Protein AF-A0A6I4HY50-F1 (afdb_monomer_lite)

Organism: Acinetobacter baumannii (NCBI:txid470)

Radius of gyration: 16.48 Å; chains: 1; bounding box: 41×20×42 Å

Structure (mmCIF, N/CA/C/O backbone):
data_AF-A0A6I4HY50-F1
#
_entry.id   AF-A0A6I4HY50-F1
#
loop_
_atom_site.group_PDB
_atom_site.id
_atom_site.type_symbol
_atom_site.label_atom_id
_atom_site.label_alt_id
_atom_site.label_comp_id
_atom_site.label_asym_id
_atom_site.label_entity_id
_atom_site.label_seq_id
_atom_site.pdbx_PDB_ins_code
_atom_site.Cartn_x
_atom_site.Cartn_y
_atom_site.Cartn_z
_atom_site.occupancy
_atom_site.B_iso_or_equiv
_atom_site.auth_seq_id
_atom_site.auth_comp_id
_atom_site.auth_asym_id
_atom_site.auth_atom_id
_atom_site.pdbx_PDB_model_num
ATOM 1 N N . ASN A 1 1 ? 12.390 10.319 3.153 1.00 53.19 1 ASN A N 1
ATOM 2 C CA . ASN A 1 1 ? 12.567 9.180 4.080 1.00 53.19 1 ASN A CA 1
ATOM 3 C C . ASN A 1 1 ? 11.435 9.162 5.087 1.00 53.19 1 ASN A C 1
ATOM 5 O O . ASN A 1 1 ? 11.578 9.648 6.204 1.00 53.19 1 ASN A O 1
ATOM 9 N N . LEU A 1 2 ? 10.275 8.675 4.652 1.00 72.69 2 LEU A N 1
ATOM 10 C CA . LEU A 1 2 ? 9.139 8.441 5.533 1.00 72.69 2 LEU A CA 1
ATOM 11 C C . LEU A 1 2 ? 9.407 7.148 6.318 1.00 72.69 2 LEU A C 1
ATOM 13 O O . LEU A 1 2 ? 9.275 6.057 5.775 1.00 72.69 2 LEU A O 1
ATOM 17 N N . THR A 1 3 ? 9.798 7.251 7.585 1.00 85.25 3 THR A N 1
ATOM 18 C CA . THR A 1 3 ? 9.994 6.062 8.428 1.00 85.25 3 THR A CA 1
ATOM 19 C C . THR A 1 3 ? 8.666 5.669 9.067 1.00 85.25 3 THR A C 1
ATOM 21 O O . THR A 1 3 ? 8.171 6.360 9.956 1.00 85.25 3 THR A O 1
ATOM 24 N N . LEU A 1 4 ? 8.078 4.560 8.613 1.00 88.81 4 LEU A N 1
ATOM 25 C CA . LEU A 1 4 ? 6.824 4.027 9.148 1.00 88.81 4 LEU A CA 1
ATOM 26 C C . LEU A 1 4 ? 7.080 2.845 10.094 1.00 88.81 4 LEU A C 1
ATOM 28 O O . LEU A 1 4 ? 7.887 1.971 9.772 1.00 88.81 4 LEU A O 1
ATOM 32 N N . PRO A 1 5 ? 6.345 2.737 11.216 1.00 93.75 5 PRO A N 1
ATOM 33 C CA . PRO A 1 5 ? 6.306 1.505 11.997 1.00 93.75 5 PRO A CA 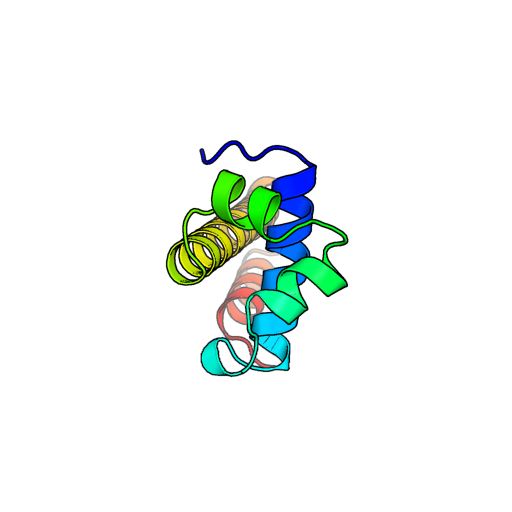1
ATOM 34 C C . PRO A 1 5 ? 5.849 0.320 11.137 1.00 93.75 5 PRO A C 1
ATOM 36 O O . PRO A 1 5 ? 4.971 0.475 10.287 1.00 93.75 5 PRO A O 1
ATOM 39 N N . THR A 1 6 ? 6.338 -0.891 11.415 1.00 94.06 6 THR A N 1
ATOM 40 C CA . THR A 1 6 ? 5.993 -2.112 10.654 1.00 94.06 6 THR A CA 1
ATOM 41 C C . THR A 1 6 ? 4.483 -2.319 10.500 1.00 94.06 6 THR A C 1
ATOM 43 O O . THR A 1 6 ? 4.004 -2.687 9.429 1.00 94.06 6 THR A O 1
ATOM 46 N N . ARG A 1 7 ? 3.701 -2.027 11.551 1.00 95.00 7 ARG A N 1
ATOM 47 C CA . ARG A 1 7 ? 2.231 -2.102 11.494 1.00 95.00 7 ARG A CA 1
ATOM 48 C C . ARG A 1 7 ? 1.620 -1.071 10.545 1.00 95.00 7 ARG A C 1
ATOM 50 O O . ARG A 1 7 ? 0.696 -1.413 9.817 1.00 95.00 7 ARG A O 1
ATOM 57 N N . ALA A 1 8 ? 2.137 0.155 10.519 1.00 96.81 8 ALA A N 1
ATOM 58 C CA . ALA A 1 8 ? 1.682 1.177 9.581 1.00 96.81 8 ALA A CA 1
ATOM 59 C C . ALA A 1 8 ? 2.060 0.798 8.139 1.00 96.81 8 ALA A C 1
ATOM 61 O O . ALA A 1 8 ? 1.236 0.923 7.238 1.00 96.81 8 ALA A O 1
ATOM 62 N N . LEU A 1 9 ? 3.253 0.232 7.926 1.00 96.69 9 LEU A N 1
ATOM 63 C CA . LEU A 1 9 ? 3.665 -0.275 6.616 1.00 96.69 9 LEU A CA 1
ATOM 64 C C . LEU A 1 9 ? 2.758 -1.416 6.114 1.00 96.69 9 LEU A C 1
ATOM 66 O O . LEU A 1 9 ? 2.420 -1.438 4.931 1.00 96.69 9 LEU A O 1
ATOM 70 N N . LYS A 1 10 ? 2.306 -2.323 6.998 1.00 96.75 10 LYS A N 1
ATOM 71 C CA . LYS A 1 10 ? 1.301 -3.351 6.651 1.00 96.75 10 LYS A CA 1
ATOM 72 C C . LYS A 1 10 ? 0.023 -2.700 6.117 1.00 96.75 10 LYS A C 1
ATOM 74 O O . LYS A 1 10 ? -0.431 -3.075 5.043 1.00 96.75 10 LYS A O 1
ATOM 79 N N . VAL A 1 11 ? -0.499 -1.684 6.812 1.00 98.19 11 VAL A N 1
ATOM 80 C CA . VAL A 1 11 ? -1.701 -0.953 6.370 1.00 98.19 11 VAL A CA 1
ATOM 81 C C . VAL A 1 11 ? -1.477 -0.293 5.011 1.00 98.19 11 VAL A C 1
ATOM 83 O O . VAL A 1 11 ? -2.347 -0.386 4.151 1.00 98.19 11 VAL A O 1
ATOM 86 N N . VAL A 1 12 ? -0.319 0.334 4.782 1.00 98.31 12 VAL A N 1
ATOM 87 C CA . VAL A 1 12 ? 0.016 0.947 3.484 1.00 98.31 12 VAL A CA 1
ATOM 88 C C . VAL A 1 12 ? 0.004 -0.093 2.362 1.00 98.31 12 VAL A C 1
ATOM 90 O O . VAL A 1 12 ? -0.637 0.131 1.340 1.00 98.31 12 VAL A O 1
ATOM 93 N N . ASN A 1 13 ? 0.631 -1.254 2.561 1.00 97.62 13 ASN A N 1
ATOM 94 C CA . ASN A 1 13 ? 0.644 -2.329 1.564 1.00 97.62 13 ASN A CA 1
ATOM 95 C C . ASN A 1 13 ? -0.760 -2.851 1.246 1.00 97.62 13 ASN A C 1
ATOM 97 O O . ASN A 1 13 ? -1.133 -2.928 0.077 1.00 97.62 13 ASN A O 1
ATOM 101 N N . THR A 1 14 ? -1.556 -3.143 2.277 1.00 98.06 14 THR A N 1
ATOM 102 C CA . THR A 1 14 ? -2.953 -3.567 2.113 1.00 98.06 14 THR A CA 1
ATOM 103 C C . THR A 1 14 ? -3.778 -2.496 1.394 1.00 98.06 14 THR A C 1
ATOM 105 O O . THR A 1 14 ? -4.612 -2.805 0.545 1.00 98.06 14 THR A O 1
ATOM 108 N N . SER A 1 15 ? -3.532 -1.220 1.695 1.00 98.38 15 SER A N 1
ATOM 109 C CA . SER A 1 15 ? -4.254 -0.098 1.089 1.00 98.38 15 SER A CA 1
ATOM 110 C C . SER A 1 15 ? -3.912 0.083 -0.387 1.00 98.38 15 SER A C 1
ATOM 112 O O . SER A 1 15 ? -4.827 0.288 -1.179 1.00 98.38 15 SER A O 1
ATOM 114 N N . ILE A 1 16 ? -2.638 -0.059 -0.776 1.00 98.06 16 ILE A N 1
ATOM 115 C CA . ILE A 1 16 ? -2.210 -0.046 -2.186 1.00 98.06 16 ILE A CA 1
ATOM 116 C C . ILE A 1 16 ? -2.992 -1.098 -2.984 1.00 98.06 16 ILE A C 1
ATOM 118 O O . ILE A 1 16 ? -3.601 -0.768 -4.001 1.00 98.06 16 ILE A O 1
ATOM 122 N N . GLU A 1 17 ? -3.053 -2.341 -2.496 1.00 97.31 17 GLU A N 1
ATOM 123 C CA . GLU A 1 17 ? -3.763 -3.429 -3.183 1.00 97.31 17 GLU A CA 1
ATOM 124 C C . GLU A 1 17 ? -5.276 -3.170 -3.274 1.00 97.31 17 GLU A C 1
ATOM 126 O O . GLU A 1 17 ? -5.892 -3.370 -4.326 1.00 97.31 17 GLU A O 1
ATOM 131 N N . LEU A 1 18 ? -5.891 -2.690 -2.189 1.00 97.94 18 LEU A N 1
ATOM 132 C CA . LEU A 1 18 ? -7.323 -2.390 -2.156 1.00 97.94 18 LEU A CA 1
ATOM 133 C C . LEU A 1 18 ? -7.696 -1.227 -3.077 1.00 97.94 18 LEU A C 1
ATOM 135 O O . LEU A 1 18 ? -8.693 -1.325 -3.796 1.00 97.94 18 LEU A O 1
ATOM 139 N N . PHE A 1 19 ? -6.921 -0.141 -3.065 1.00 97.69 19 PHE A N 1
ATOM 140 C CA . PHE A 1 19 ? -7.162 1.013 -3.928 1.00 97.69 19 PHE A CA 1
ATOM 141 C C . PHE A 1 19 ? -6.963 0.660 -5.399 1.00 97.69 19 PHE A C 1
ATOM 143 O O . PHE A 1 19 ? -7.807 1.042 -6.206 1.00 97.69 19 PHE A O 1
ATOM 150 N N . HIS A 1 20 ? -5.933 -0.123 -5.728 1.00 93.75 20 HIS A N 1
ATOM 151 C CA . HIS A 1 20 ? -5.702 -0.611 -7.087 1.00 93.75 20 HIS A CA 1
ATOM 152 C C . HIS A 1 20 ? -6.880 -1.453 -7.599 1.00 93.75 20 HIS A C 1
ATOM 154 O O . HIS A 1 20 ? -7.410 -1.201 -8.675 1.00 93.75 20 HIS A O 1
ATOM 160 N N . ARG A 1 21 ? -7.360 -2.418 -6.804 1.00 95.38 21 ARG A N 1
ATOM 161 C CA . ARG A 1 21 ? -8.412 -3.349 -7.253 1.00 95.38 21 ARG A CA 1
ATOM 162 C C . ARG A 1 21 ? -9.827 -2.783 -7.234 1.00 95.38 21 ARG A C 1
ATOM 164 O O . ARG A 1 21 ? -10.699 -3.323 -7.907 1.00 95.38 21 ARG A O 1
ATOM 171 N N . ARG A 1 22 ? -10.108 -1.802 -6.374 1.00 95.88 22 ARG A N 1
ATOM 172 C CA . ARG A 1 22 ? -11.492 -1.374 -6.087 1.00 95.88 22 ARG A CA 1
ATOM 173 C C . ARG A 1 22 ? -11.722 0.126 -6.218 1.00 95.88 22 ARG A C 1
ATOM 175 O O . ARG A 1 22 ? -12.870 0.553 -6.160 1.00 95.88 22 ARG A O 1
ATOM 182 N N . GLY A 1 23 ? -10.667 0.915 -6.391 1.00 95.12 23 GLY A N 1
ATOM 183 C CA . GLY A 1 23 ? -10.731 2.368 -6.467 1.00 95.12 23 GLY A CA 1
ATOM 184 C C . GLY A 1 23 ? -10.739 3.048 -5.096 1.00 95.12 23 GLY A C 1
ATOM 185 O O . GLY A 1 23 ? -11.336 2.577 -4.123 1.00 95.12 23 GLY A O 1
ATOM 186 N N . PHE A 1 24 ? -10.093 4.213 -5.027 1.00 97.12 24 PHE A N 1
ATOM 187 C CA . PHE A 1 24 ? -9.935 4.992 -3.797 1.00 97.12 24 PHE A CA 1
ATOM 188 C C . PHE A 1 24 ? -11.273 5.367 -3.151 1.00 97.12 24 PHE A C 1
ATOM 190 O O . PHE A 1 24 ? -11.453 5.166 -1.952 1.00 97.12 24 PHE A O 1
ATOM 197 N N . HIS A 1 25 ? -12.240 5.880 -3.916 1.00 96.88 25 HIS A N 1
ATOM 198 C CA . HIS A 1 25 ? -13.510 6.355 -3.353 1.00 96.88 25 HIS A CA 1
ATOM 199 C C . HIS A 1 25 ? -14.384 5.225 -2.789 1.00 96.88 25 HIS A C 1
ATOM 201 O O . HIS A 1 25 ? -15.058 5.435 -1.784 1.00 96.88 25 HIS A O 1
ATOM 207 N N . ILE A 1 26 ? -14.306 4.020 -3.363 1.00 97.75 26 ILE A N 1
ATOM 208 C CA . ILE A 1 26 ? -15.088 2.849 -2.935 1.00 97.75 26 ILE A CA 1
ATOM 209 C C . ILE A 1 26 ? -14.546 2.247 -1.632 1.00 97.75 26 ILE A C 1
ATOM 211 O O . ILE A 1 26 ? -15.300 1.738 -0.802 1.00 97.75 26 ILE A O 1
ATOM 215 N N . VAL A 1 27 ? -13.230 2.292 -1.423 1.00 98.12 27 VAL A N 1
ATOM 216 C CA . VAL A 1 27 ? -12.599 1.711 -0.233 1.00 98.12 27 VAL A CA 1
ATOM 217 C C . VAL A 1 27 ? -12.706 2.681 0.948 1.00 98.12 27 VAL A C 1
ATOM 219 O O . VAL A 1 27 ? -11.985 3.673 1.035 1.00 98.12 27 VAL A O 1
ATOM 222 N N . GLY A 1 28 ? -13.622 2.407 1.878 1.00 97.94 28 GLY A N 1
ATOM 223 C CA . GLY A 1 28 ? -13.770 3.159 3.131 1.00 97.94 28 GLY A CA 1
ATOM 224 C C . GLY A 1 28 ? -12.775 2.744 4.224 1.00 97.94 28 GLY A C 1
ATOM 225 O O . GLY A 1 28 ? -12.224 1.643 4.191 1.00 97.94 28 GLY A O 1
ATOM 226 N N . VAL A 1 29 ? -12.594 3.601 5.239 1.00 98.31 29 VAL A N 1
ATOM 227 C CA . VAL A 1 29 ? -11.696 3.339 6.386 1.00 98.31 29 VAL A CA 1
ATOM 228 C C . VAL A 1 29 ? -12.079 2.054 7.122 1.00 98.31 29 VAL A C 1
ATOM 230 O O . VAL A 1 29 ? -11.197 1.280 7.468 1.00 98.31 29 VAL A O 1
ATOM 233 N N . ASP A 1 30 ? -13.375 1.769 7.285 1.00 98.38 30 ASP A N 1
ATOM 234 C CA . ASP A 1 30 ? -13.874 0.519 7.884 1.00 98.38 30 ASP A CA 1
ATOM 235 C C . ASP A 1 30 ? -13.290 -0.738 7.240 1.00 98.38 30 ASP A C 1
ATOM 237 O O . ASP A 1 30 ? -12.915 -1.695 7.918 1.00 98.38 30 ASP A O 1
ATOM 241 N N . ARG A 1 31 ? -13.171 -0.723 5.915 1.00 98.12 31 ARG A N 1
ATOM 242 C CA . ARG A 1 31 ? -12.579 -1.834 5.190 1.00 98.12 31 ARG A CA 1
ATOM 243 C C . ARG A 1 31 ? -11.073 -1.893 5.398 1.00 98.12 31 ARG A C 1
ATOM 245 O O . ARG A 1 31 ? -10.553 -2.971 5.652 1.00 98.12 31 ARG A O 1
ATOM 252 N N . LEU A 1 32 ? -10.389 -0.755 5.303 1.00 98.12 32 LEU A N 1
ATOM 253 C CA . LEU A 1 32 ? -8.939 -0.688 5.492 1.00 98.12 32 LEU A CA 1
ATOM 254 C C . LEU A 1 32 ? -8.535 -1.262 6.850 1.00 98.12 32 LEU A C 1
ATOM 256 O O . LEU A 1 32 ? -7.618 -2.077 6.923 1.00 98.12 32 LEU A O 1
ATOM 260 N N . VAL A 1 33 ? -9.247 -0.884 7.913 1.00 97.94 33 VAL A N 1
ATOM 261 C CA . VAL A 1 33 ? -8.940 -1.348 9.271 1.00 97.94 33 VAL A CA 1
ATOM 262 C C . VAL A 1 33 ? -9.272 -2.823 9.467 1.00 97.94 33 VAL A C 1
ATOM 264 O O . VAL A 1 33 ? -8.500 -3.525 10.115 1.00 97.94 33 VAL A O 1
ATOM 267 N N . LYS A 1 34 ? -10.352 -3.317 8.843 1.00 98.25 34 LYS A N 1
ATOM 268 C CA . LYS A 1 34 ? -10.708 -4.741 8.847 1.00 98.25 34 LYS A CA 1
ATOM 269 C C . LYS A 1 34 ? -9.641 -5.592 8.157 1.00 98.25 34 LYS A C 1
ATOM 271 O O . LYS A 1 34 ? -9.165 -6.554 8.742 1.00 98.25 34 LYS A O 1
ATOM 276 N N . GLU A 1 35 ? -9.258 -5.226 6.937 1.00 97.75 35 GLU A N 1
ATOM 277 C CA . GLU A 1 35 ? -8.315 -5.995 6.106 1.00 97.75 35 GLU A CA 1
ATOM 278 C C . GLU A 1 35 ? -6.869 -5.878 6.626 1.00 97.75 35 GLU A C 1
ATOM 280 O O . GLU A 1 35 ? -6.044 -6.756 6.395 1.00 97.75 35 GLU A O 1
ATOM 285 N N . SER A 1 36 ? -6.553 -4.799 7.351 1.00 97.06 36 SER A N 1
ATOM 286 C CA . SER A 1 36 ? -5.229 -4.592 7.959 1.00 97.06 36 SER A CA 1
ATOM 287 C C . SER A 1 36 ? -5.132 -5.090 9.406 1.00 97.06 36 SER A C 1
ATOM 289 O O . SER A 1 36 ? -4.051 -5.011 9.991 1.00 97.06 36 SER A O 1
ATOM 291 N N . GLU A 1 37 ? -6.233 -5.587 9.981 1.00 97.25 37 GLU A N 1
ATOM 292 C CA . GLU A 1 37 ? -6.331 -6.080 11.364 1.00 97.25 37 GLU A CA 1
ATOM 293 C C . GLU A 1 37 ? -5.914 -5.031 12.414 1.00 97.25 37 GLU A C 1
ATOM 295 O O . GLU A 1 37 ? -5.176 -5.313 13.361 1.00 97.25 37 GLU A O 1
ATOM 300 N N . ILE A 1 38 ? -6.380 -3.790 12.244 1.00 97.62 38 ILE A N 1
ATOM 301 C CA . ILE A 1 38 ? -6.160 -2.695 13.199 1.00 97.62 38 ILE A CA 1
ATOM 302 C C . ILE A 1 38 ? -7.481 -2.043 13.610 1.00 97.62 38 ILE A C 1
ATOM 304 O O . ILE A 1 38 ? -8.528 -2.277 13.017 1.00 97.62 38 ILE A O 1
ATOM 308 N N . THR A 1 39 ? -7.444 -1.185 14.628 1.00 98.25 39 THR A N 1
ATOM 309 C CA . THR A 1 39 ? -8.613 -0.380 15.013 1.00 98.25 39 THR A CA 1
ATOM 310 C C . THR A 1 39 ? -8.674 0.930 14.218 1.00 98.25 39 THR A C 1
ATOM 312 O O . THR A 1 39 ? -7.648 1.423 13.741 1.00 98.25 39 THR A O 1
ATOM 315 N N . LYS A 1 40 ? -9.858 1.560 14.141 1.00 98.12 40 LYS A N 1
ATOM 316 C CA . LYS A 1 40 ? -10.002 2.934 13.614 1.00 98.12 40 LYS A CA 1
ATOM 317 C C . LYS A 1 40 ? -9.136 3.941 14.366 1.00 98.12 40 LYS A C 1
ATOM 319 O O . LYS A 1 40 ? -8.500 4.774 13.734 1.00 98.12 40 LYS A O 1
ATOM 324 N N . ALA A 1 41 ? -9.066 3.844 15.694 1.00 98.19 41 ALA A N 1
ATOM 325 C CA . ALA A 1 41 ? -8.219 4.727 16.493 1.00 98.19 41 ALA A CA 1
ATOM 326 C C . ALA A 1 41 ? -6.741 4.589 16.088 1.00 98.19 41 ALA A C 1
ATOM 328 O O . ALA A 1 41 ? -6.074 5.583 15.823 1.00 98.19 41 ALA A O 1
ATOM 329 N N . THR A 1 42 ? -6.250 3.356 15.935 1.00 97.81 42 THR A N 1
ATOM 330 C CA . THR A 1 42 ? -4.889 3.088 15.446 1.00 97.81 42 THR A CA 1
ATOM 331 C C . THR A 1 42 ? -4.664 3.644 14.038 1.00 97.81 42 THR A C 1
ATOM 333 O O . THR A 1 42 ? -3.618 4.230 13.781 1.00 97.81 42 THR A O 1
ATOM 336 N N . PHE A 1 43 ? -5.643 3.505 13.140 1.00 98.50 43 PHE A N 1
ATOM 337 C CA . PHE A 1 43 ? -5.570 4.061 11.788 1.00 98.50 43 PHE A CA 1
ATOM 338 C C . PHE A 1 43 ? -5.389 5.579 11.809 1.00 98.50 43 PHE A C 1
ATOM 340 O O . PHE A 1 43 ? -4.455 6.097 11.201 1.00 98.50 43 PHE A O 1
ATOM 347 N N . TYR A 1 44 ? -6.252 6.290 12.535 1.00 98.25 44 TYR A N 1
ATOM 348 C CA . TYR A 1 44 ? -6.190 7.749 12.605 1.00 98.25 44 TYR A CA 1
ATOM 349 C C . TYR A 1 44 ? -4.947 8.241 13.356 1.00 98.25 44 TYR A C 1
ATOM 351 O O . TYR A 1 44 ? -4.416 9.290 13.002 1.00 98.25 44 TYR A O 1
ATOM 359 N N . ASN A 1 45 ? -4.416 7.458 14.299 1.00 97.19 45 ASN A N 1
ATOM 360 C CA . ASN A 1 45 ? -3.128 7.745 14.932 1.00 97.19 45 ASN A CA 1
ATOM 361 C C . ASN A 1 45 ? -1.949 7.631 13.954 1.00 97.19 45 ASN A C 1
ATOM 363 O O . ASN A 1 45 ? -0.997 8.395 14.070 1.00 97.19 45 ASN A O 1
ATOM 367 N N . TYR A 1 46 ? -1.984 6.683 13.011 1.00 96.75 46 TYR A N 1
ATOM 368 C CA . TYR A 1 46 ? -0.915 6.516 12.021 1.00 96.75 46 TYR A CA 1
ATOM 369 C C . TYR A 1 46 ? -1.011 7.494 10.854 1.00 96.75 46 TYR A C 1
ATOM 371 O O . TYR A 1 46 ? 0.018 7.967 10.377 1.00 96.75 46 TYR A O 1
ATOM 379 N N . PHE A 1 47 ? -2.222 7.757 10.365 1.00 97.75 47 PHE A N 1
ATOM 380 C CA . PHE A 1 47 ? -2.403 8.402 9.064 1.00 97.75 47 PHE A CA 1
ATOM 381 C C . PHE A 1 47 ? -3.167 9.717 9.120 1.00 97.75 47 PHE A C 1
ATOM 383 O O . PHE A 1 47 ? -3.119 10.449 8.143 1.00 97.75 47 PHE A O 1
ATOM 390 N N . HIS A 1 48 ? -3.849 10.043 10.219 1.00 97.88 48 HIS A N 1
ATOM 391 C CA . HIS A 1 48 ? -4.721 11.219 10.385 1.00 97.88 48 HIS A CA 1
ATOM 392 C C . HIS A 1 48 ? -5.956 11.273 9.469 1.00 97.88 48 HIS A C 1
ATOM 394 O O . HIS A 1 48 ? -7.031 11.650 9.927 1.00 97.88 48 HIS A O 1
ATOM 400 N N . SER A 1 49 ? -5.851 10.871 8.203 1.00 98.44 49 SER A N 1
ATOM 401 C CA . SER A 1 49 ? -6.959 10.807 7.250 1.00 98.44 49 SER A CA 1
ATOM 402 C C . SER A 1 49 ? -6.730 9.732 6.184 1.00 98.44 49 SER A C 1
ATOM 404 O O . SER A 1 49 ? -5.638 9.175 6.041 1.00 98.44 49 SER A O 1
ATOM 406 N N . LYS A 1 50 ? -7.781 9.422 5.419 1.00 98.19 50 LYS A N 1
ATOM 407 C CA . LYS A 1 50 ? -7.695 8.495 4.281 1.00 98.19 50 LYS A CA 1
ATOM 408 C C . LYS A 1 50 ? -6.927 9.130 3.117 1.00 98.19 50 LYS A C 1
ATOM 410 O O . LYS A 1 50 ? -6.192 8.442 2.413 1.00 98.19 50 LYS A O 1
ATOM 415 N N . GLU A 1 51 ? -7.067 10.437 2.953 1.00 98.50 51 GLU A N 1
ATOM 416 C CA . GLU A 1 51 ? -6.373 11.266 1.970 1.00 98.50 51 GLU A CA 1
ATOM 417 C C . GLU A 1 51 ? -4.864 11.245 2.236 1.00 98.50 51 GLU A C 1
ATOM 419 O O . GLU A 1 51 ? -4.064 10.962 1.347 1.00 98.50 51 GLU A O 1
ATOM 424 N N . ARG A 1 52 ? -4.459 11.406 3.498 1.00 98.19 52 ARG A N 1
ATOM 425 C CA . ARG A 1 52 ? -3.049 11.312 3.875 1.00 98.19 52 ARG A CA 1
ATOM 426 C C . ARG A 1 52 ? -2.490 9.901 3.686 1.00 98.19 52 ARG A C 1
ATOM 428 O O . ARG A 1 52 ? -1.334 9.739 3.304 1.00 98.19 52 ARG A O 1
ATOM 435 N N . LEU A 1 53 ? -3.302 8.867 3.907 1.00 98.44 53 LEU A N 1
ATOM 436 C CA . LEU A 1 53 ? -2.899 7.495 3.610 1.00 98.44 53 LEU A CA 1
ATOM 437 C C . LEU A 1 53 ? -2.661 7.269 2.110 1.00 98.44 53 LEU A C 1
ATOM 439 O O . LEU A 1 53 ? -1.663 6.636 1.769 1.00 98.44 53 LEU A O 1
ATOM 443 N N . ILE A 1 54 ? -3.522 7.761 1.209 1.00 98.00 54 ILE A N 1
ATOM 444 C CA . ILE A 1 54 ? -3.282 7.594 -0.236 1.00 98.00 54 ILE A CA 1
ATOM 445 C C . ILE A 1 54 ? -2.039 8.368 -0.686 1.00 98.00 54 ILE A C 1
ATOM 447 O O . ILE A 1 54 ? -1.259 7.827 -1.465 1.00 98.00 54 ILE A O 1
ATOM 451 N N . GLU A 1 55 ? -1.771 9.557 -0.138 1.00 97.94 55 GLU A N 1
ATOM 452 C CA . GLU A 1 55 ? -0.506 10.270 -0.379 1.00 97.94 55 GLU A CA 1
ATOM 453 C C . GLU A 1 55 ? 0.707 9.409 -0.003 1.00 97.94 55 GLU A C 1
ATOM 455 O O . GLU A 1 55 ? 1.639 9.263 -0.793 1.00 97.94 55 GLU A O 1
ATOM 460 N N . ILE A 1 56 ? 0.675 8.783 1.177 1.00 97.69 56 ILE A N 1
ATOM 461 C CA . ILE A 1 56 ? 1.731 7.871 1.637 1.00 97.69 56 ILE A CA 1
ATOM 462 C C . ILE A 1 56 ? 1.847 6.651 0.712 1.00 97.69 56 ILE A C 1
ATOM 464 O O . ILE A 1 56 ? 2.956 6.256 0.359 1.00 97.69 56 ILE A O 1
ATOM 468 N N . CYS A 1 57 ? 0.725 6.072 0.277 1.00 97.25 57 CYS A N 1
ATOM 469 C CA . CYS A 1 57 ? 0.720 4.956 -0.671 1.00 97.25 57 CYS A CA 1
ATOM 470 C C . CYS A 1 57 ? 1.404 5.337 -1.992 1.00 97.25 57 CYS A C 1
ATOM 472 O O . CYS A 1 57 ? 2.194 4.558 -2.521 1.00 97.25 57 CYS A O 1
ATOM 474 N N . LEU A 1 58 ? 1.131 6.535 -2.517 1.00 95.56 58 LEU A N 1
ATOM 475 C CA . LEU A 1 58 ? 1.753 7.044 -3.742 1.00 95.56 58 LEU A CA 1
ATOM 476 C C . LEU A 1 58 ? 3.256 7.291 -3.557 1.00 95.56 58 LEU A C 1
ATOM 478 O O . LEU A 1 58 ? 4.038 6.925 -4.433 1.00 95.56 58 LEU A O 1
ATOM 482 N N . MET A 1 59 ? 3.676 7.844 -2.414 1.00 95.62 59 MET A N 1
ATOM 483 C CA . MET A 1 59 ? 5.101 8.014 -2.093 1.00 95.62 59 MET A CA 1
ATOM 484 C C . MET A 1 59 ? 5.830 6.668 -2.041 1.00 95.62 59 MET A C 1
ATOM 486 O O . MET A 1 59 ? 6.855 6.517 -2.695 1.00 95.62 59 MET A O 1
ATOM 490 N N . VAL A 1 60 ? 5.273 5.673 -1.343 1.00 94.38 60 VAL A N 1
ATOM 491 C CA . VAL A 1 60 ? 5.875 4.333 -1.234 1.00 94.38 60 VAL A CA 1
ATOM 492 C C . VAL A 1 60 ? 5.957 3.638 -2.594 1.00 94.38 60 VAL A C 1
ATOM 494 O O . VAL A 1 60 ? 6.962 2.999 -2.898 1.00 94.38 60 VAL A O 1
ATOM 497 N N . GLN A 1 61 ? 4.929 3.755 -3.438 1.00 92.44 61 GLN A N 1
ATOM 498 C CA . GLN A 1 61 ? 4.979 3.202 -4.795 1.00 92.44 61 GLN A CA 1
ATOM 499 C C . GLN A 1 61 ? 6.045 3.886 -5.654 1.00 92.44 61 GLN A C 1
ATOM 501 O O . GLN A 1 61 ? 6.790 3.200 -6.354 1.00 92.44 61 GLN A O 1
ATOM 506 N N . LYS A 1 62 ? 6.165 5.214 -5.558 1.00 91.75 62 LYS A N 1
ATOM 507 C CA . LYS A 1 62 ? 7.211 5.976 -6.244 1.00 91.75 62 LYS A CA 1
ATOM 508 C C . LYS A 1 62 ? 8.610 5.560 -5.784 1.00 91.75 62 LYS A C 1
ATOM 510 O O . LYS A 1 62 ? 9.454 5.298 -6.634 1.00 91.75 62 LYS A O 1
ATOM 515 N N . GLU A 1 63 ? 8.849 5.471 -4.476 1.00 92.25 63 GLU A N 1
ATOM 516 C CA . GLU A 1 63 ? 10.142 5.048 -3.917 1.00 92.25 63 GLU A CA 1
ATOM 517 C C . GLU A 1 63 ? 10.504 3.629 -4.394 1.00 92.25 63 GLU A C 1
ATOM 519 O O . GLU A 1 63 ? 11.589 3.421 -4.931 1.00 92.25 63 GLU A O 1
ATOM 524 N N . ARG A 1 64 ? 9.560 2.678 -4.349 1.00 91.25 64 ARG A N 1
ATOM 525 C CA . ARG A 1 64 ? 9.763 1.312 -4.876 1.00 91.25 64 ARG A CA 1
ATOM 526 C C . ARG A 1 64 ? 10.077 1.279 -6.365 1.00 91.25 64 ARG A C 1
ATOM 528 O O . ARG A 1 64 ? 10.865 0.449 -6.813 1.00 91.25 64 ARG A O 1
ATOM 535 N N . LEU A 1 65 ? 9.426 2.133 -7.151 1.00 89.06 65 LEU A N 1
ATOM 536 C CA . LEU A 1 65 ? 9.699 2.241 -8.579 1.00 89.06 65 LEU A CA 1
ATOM 537 C C . LEU A 1 65 ? 11.127 2.752 -8.811 1.00 89.06 65 LEU A C 1
ATOM 539 O O . LEU A 1 65 ? 11.860 2.161 -9.599 1.00 89.06 65 LEU A O 1
ATOM 543 N N . GLN A 1 66 ? 11.547 3.787 -8.080 1.00 90.12 66 GLN A N 1
ATOM 544 C CA . GLN A 1 66 ? 12.912 4.317 -8.145 1.00 90.12 66 GLN A CA 1
ATOM 545 C C . GLN A 1 66 ? 13.953 3.262 -7.750 1.00 90.12 66 GLN A C 1
ATOM 547 O O . GLN A 1 66 ? 14.937 3.092 -8.465 1.00 90.12 66 GLN A O 1
ATOM 552 N N . GLU A 1 67 ? 13.715 2.505 -6.678 1.00 90.94 67 GLU A N 1
ATOM 553 C CA . GLU A 1 67 ? 14.592 1.406 -6.252 1.00 90.94 67 GLU A CA 1
ATOM 554 C C . GLU A 1 67 ? 14.726 0.324 -7.332 1.00 90.94 67 GLU A C 1
ATOM 556 O O . GLU A 1 67 ? 15.837 -0.113 -7.629 1.00 90.94 67 GLU A O 1
ATOM 561 N N . LYS A 1 68 ? 13.620 -0.076 -7.978 1.00 88.44 68 LYS A N 1
ATOM 562 C CA . LYS A 1 68 ? 13.648 -1.046 -9.089 1.00 88.44 68 LYS A CA 1
ATOM 563 C C . LYS A 1 68 ? 14.460 -0.539 -10.281 1.00 88.44 68 LYS A C 1
ATOM 565 O O . LYS A 1 68 ? 15.197 -1.314 -10.888 1.00 88.44 68 LYS A O 1
ATOM 570 N N . VAL A 1 69 ? 14.325 0.745 -10.617 1.00 88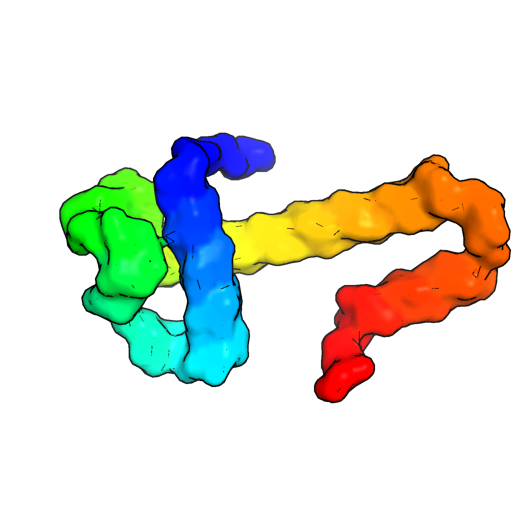.50 69 VAL A N 1
ATOM 571 C CA . VAL A 1 69 ? 15.097 1.386 -11.692 1.00 88.50 69 VAL A CA 1
ATOM 572 C C . VAL A 1 69 ? 16.587 1.375 -11.357 1.00 88.50 69 VAL A C 1
ATOM 574 O O . VAL A 1 69 ? 17.385 0.917 -12.172 1.00 88.50 69 VAL A O 1
ATOM 577 N N . ILE A 1 70 ? 16.958 1.823 -10.155 1.00 89.06 70 ILE A N 1
ATOM 578 C CA . ILE A 1 70 ? 18.355 1.858 -9.697 1.00 89.06 70 ILE A CA 1
ATOM 579 C C . ILE A 1 70 ? 18.948 0.449 -9.713 1.00 89.06 70 ILE A C 1
ATOM 581 O O . ILE A 1 70 ? 20.006 0.245 -10.300 1.00 89.06 70 ILE A O 1
ATOM 585 N N . ALA A 1 71 ? 18.236 -0.541 -9.170 1.00 88.25 71 ALA A N 1
ATOM 586 C CA . ALA A 1 71 ? 18.729 -1.911 -9.113 1.00 88.25 71 ALA A CA 1
ATOM 587 C C . ALA A 1 71 ? 19.018 -2.504 -10.503 1.00 88.25 71 ALA A C 1
ATOM 589 O O . ALA A 1 71 ? 20.019 -3.194 -10.696 1.00 88.25 71 ALA A O 1
ATOM 590 N N . MET A 1 72 ? 18.172 -2.199 -11.490 1.00 86.00 72 MET A N 1
AT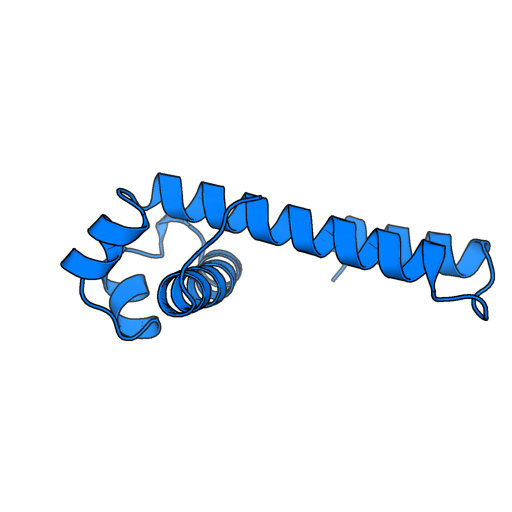OM 591 C CA . MET A 1 72 ? 18.357 -2.636 -12.877 1.00 86.00 72 MET A CA 1
ATOM 592 C C . MET A 1 72 ? 19.532 -1.936 -13.571 1.00 86.00 72 MET A C 1
ATOM 594 O O . MET A 1 72 ? 20.201 -2.519 -14.425 1.00 86.00 72 MET A O 1
ATOM 598 N N . VAL A 1 73 ? 19.790 -0.672 -13.245 1.00 85.00 73 VAL A N 1
ATOM 599 C CA . VAL A 1 73 ? 20.901 0.071 -13.846 1.00 85.00 73 VAL A CA 1
ATOM 600 C C . VAL A 1 73 ? 22.227 -0.350 -13.216 1.00 85.00 73 VAL A C 1
ATOM 602 O O . VAL A 1 73 ? 23.165 -0.654 -13.957 1.00 85.00 73 VAL A O 1
ATOM 605 N N . GLU A 1 74 ? 22.283 -0.409 -11.885 1.00 84.75 74 GLU A N 1
ATOM 606 C CA . GLU A 1 74 ? 23.523 -0.554 -11.118 1.00 84.75 74 GLU A CA 1
ATOM 607 C C . GLU A 1 74 ? 23.985 -1.998 -10.926 1.00 84.75 74 GLU A C 1
ATOM 609 O O . GLU A 1 74 ? 25.191 -2.217 -10.926 1.00 84.75 74 GLU A O 1
ATOM 614 N N . TYR A 1 75 ? 23.078 -2.973 -10.784 1.00 80.88 75 TYR A N 1
ATOM 615 C CA . TYR A 1 75 ? 23.455 -4.339 -10.376 1.00 80.88 75 TYR A CA 1
ATOM 616 C C . TYR A 1 75 ? 23.220 -5.414 -11.447 1.00 80.88 75 TYR A C 1
ATOM 618 O O . TYR A 1 75 ? 23.792 -6.499 -11.366 1.00 80.88 75 TYR A O 1
ATOM 626 N N . ASP A 1 76 ? 22.408 -5.140 -12.471 1.00 80.25 76 ASP A N 1
ATOM 627 C CA . ASP A 1 76 ? 22.158 -6.070 -13.584 1.00 80.25 76 ASP A CA 1
ATOM 628 C C . ASP A 1 76 ? 23.246 -5.906 -14.664 1.00 80.25 76 ASP A C 1
ATOM 630 O O . ASP A 1 76 ? 23.038 -5.241 -15.678 1.00 80.25 76 ASP A O 1
ATOM 634 N N . HIS A 1 77 ? 24.456 -6.420 -14.431 1.00 77.81 77 HIS A N 1
ATOM 635 C CA . HIS A 1 77 ? 25.586 -6.244 -15.362 1.00 77.81 77 HIS A CA 1
ATOM 636 C C . HIS A 1 77 ? 25.516 -7.135 -16.614 1.00 77.81 77 HIS A C 1
ATOM 638 O O . HIS A 1 77 ? 26.147 -6.808 -17.618 1.00 77.81 77 HIS A O 1
ATOM 644 N N . ASP A 1 78 ? 24.723 -8.206 -16.578 1.00 84.00 78 ASP A N 1
ATOM 645 C CA . ASP A 1 78 ? 24.640 -9.205 -17.652 1.00 84.00 78 ASP A CA 1
ATOM 646 C C . ASP A 1 78 ? 23.591 -8.856 -18.725 1.00 84.00 78 ASP A C 1
ATOM 648 O O . ASP A 1 78 ? 23.590 -9.424 -19.819 1.00 84.00 78 ASP A O 1
ATOM 652 N N . THR A 1 79 ? 22.695 -7.904 -18.445 1.00 84.12 79 THR A N 1
ATOM 653 C CA . THR A 1 79 ? 21.682 -7.447 -19.404 1.00 84.12 79 THR A CA 1
ATOM 654 C C . THR A 1 79 ? 22.234 -6.344 -20.310 1.00 84.12 79 THR A C 1
ATOM 656 O O . THR A 1 79 ? 22.771 -5.336 -19.843 1.00 84.12 79 THR A O 1
ATOM 659 N N . SER A 1 80 ? 22.027 -6.484 -21.623 1.00 88.69 80 SER A N 1
ATOM 660 C CA . SER A 1 80 ? 22.390 -5.451 -22.598 1.00 88.69 80 SER A CA 1
ATOM 661 C C . SER A 1 80 ? 21.676 -4.120 -22.312 1.00 88.69 80 SER A C 1
ATOM 663 O O . SER A 1 80 ? 20.544 -4.094 -21.825 1.00 88.69 80 SER A O 1
ATOM 665 N N . THR A 1 81 ? 22.287 -2.985 -22.667 1.00 87.56 81 THR A N 1
ATOM 666 C CA . THR A 1 81 ? 21.669 -1.656 -22.484 1.00 87.56 81 THR A CA 1
ATOM 667 C C . THR A 1 81 ? 20.285 -1.558 -23.134 1.00 87.56 81 THR A C 1
ATOM 669 O O . THR A 1 81 ? 19.370 -0.975 -22.557 1.00 87.56 81 THR A O 1
ATOM 672 N N . ILE A 1 82 ? 20.106 -2.162 -24.313 1.00 89.00 82 ILE A N 1
ATOM 673 C CA . ILE A 1 82 ? 18.821 -2.179 -25.025 1.00 89.00 82 ILE A CA 1
ATOM 674 C C . ILE A 1 82 ? 17.764 -2.947 -24.225 1.00 89.00 82 ILE A C 1
ATOM 676 O O . ILE A 1 82 ? 16.624 -2.498 -24.126 1.00 89.00 82 ILE A O 1
ATOM 680 N N . ASP A 1 83 ? 18.122 -4.075 -23.617 1.00 89.12 83 ASP A N 1
ATOM 681 C CA . ASP A 1 83 ? 17.170 -4.865 -22.837 1.00 89.12 83 ASP A CA 1
ATOM 682 C C . ASP A 1 83 ? 16.849 -4.215 -21.486 1.00 89.12 83 ASP A C 1
ATOM 684 O O . ASP A 1 83 ? 15.703 -4.288 -21.038 1.00 89.12 83 ASP A O 1
ATOM 688 N N . LYS A 1 84 ? 17.791 -3.472 -20.887 1.00 87.19 84 LYS A N 1
ATOM 689 C CA . LYS A 1 84 ? 17.496 -2.587 -19.745 1.00 87.19 84 LYS A CA 1
ATOM 690 C C . LYS A 1 84 ? 16.478 -1.509 -20.119 1.00 87.19 84 LYS A C 1
ATOM 692 O O . LYS A 1 84 ? 15.518 -1.300 -19.384 1.00 87.19 84 LYS A O 1
ATOM 697 N N . LEU A 1 85 ? 16.628 -0.866 -21.280 1.00 87.56 85 LEU A N 1
ATOM 698 C CA . LEU A 1 85 ? 15.670 0.138 -21.759 1.00 87.56 85 LEU A CA 1
ATOM 699 C C . LEU A 1 85 ? 14.275 -0.455 -22.000 1.00 87.56 85 LEU A C 1
ATOM 701 O O . LEU A 1 85 ? 13.283 0.165 -21.619 1.00 87.56 85 LEU A O 1
ATOM 705 N N . LYS A 1 86 ? 14.178 -1.669 -22.560 1.00 87.50 86 LYS A N 1
ATOM 706 C CA . LYS A 1 86 ? 12.891 -2.374 -22.703 1.00 87.50 86 LYS A CA 1
ATOM 707 C C . LYS A 1 86 ? 12.253 -2.664 -21.346 1.00 87.50 86 LYS A C 1
ATOM 709 O O . LYS A 1 86 ? 11.075 -2.377 -21.157 1.00 87.50 86 LYS A O 1
ATOM 714 N N . LYS A 1 87 ? 13.027 -3.196 -20.392 1.00 85.19 87 LYS A N 1
ATOM 715 C CA . LYS A 1 87 ? 12.553 -3.468 -19.027 1.00 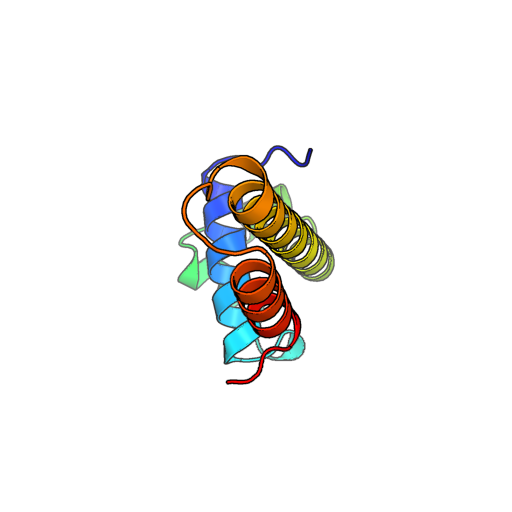85.19 87 LYS A CA 1
ATOM 716 C C . LYS A 1 87 ? 12.069 -2.181 -18.337 1.00 85.19 87 LYS A C 1
ATOM 718 O O . LYS A 1 87 ? 11.022 -2.198 -17.699 1.00 85.19 87 LYS A O 1
ATOM 723 N N . LEU A 1 88 ? 12.779 -1.060 -18.504 1.00 86.00 88 LEU A N 1
ATOM 724 C CA . LEU A 1 88 ? 12.363 0.250 -17.986 1.00 8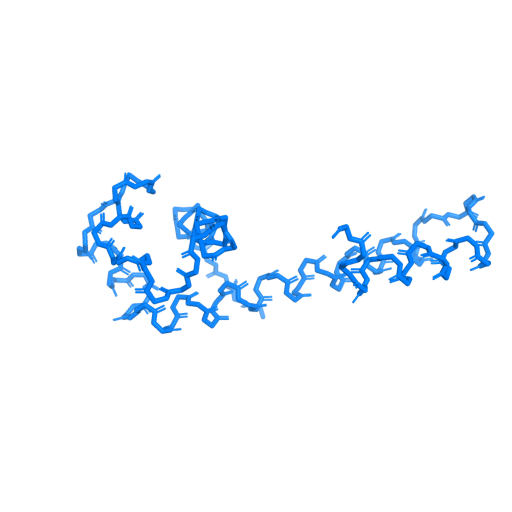6.00 88 LEU A CA 1
ATOM 725 C C . LEU A 1 88 ? 11.074 0.758 -18.635 1.00 86.00 88 LEU A C 1
ATOM 727 O O . LEU A 1 88 ? 10.214 1.270 -17.922 1.00 86.00 88 LEU A O 1
ATOM 731 N N . TYR A 1 89 ? 10.929 0.610 -19.953 1.00 85.88 89 TYR A N 1
ATOM 732 C CA . TYR A 1 89 ? 9.708 0.983 -20.667 1.00 85.88 89 TYR A CA 1
ATOM 733 C C . TYR A 1 89 ? 8.497 0.206 -20.138 1.00 85.88 89 TYR A C 1
ATOM 735 O O . TYR A 1 89 ? 7.502 0.819 -19.756 1.00 85.88 89 TYR A O 1
ATOM 743 N N . VAL A 1 90 ? 8.609 -1.122 -20.027 1.00 85.19 90 VAL A N 1
ATOM 744 C CA . VAL A 1 90 ? 7.548 -1.980 -19.465 1.00 85.19 90 VAL A CA 1
ATOM 745 C C . VAL A 1 90 ? 7.204 -1.555 -18.037 1.00 85.19 90 VAL A C 1
ATOM 747 O O . VAL A 1 90 ? 6.038 -1.385 -17.707 1.00 85.19 90 VAL A O 1
ATOM 750 N N . LEU A 1 91 ? 8.217 -1.286 -17.211 1.00 83.38 91 LEU A N 1
ATOM 751 C CA . LEU A 1 91 ? 8.038 -0.877 -15.818 1.00 83.38 91 LEU A CA 1
ATOM 752 C C . LEU A 1 91 ? 7.267 0.454 -15.646 1.00 83.38 91 LEU A C 1
ATOM 754 O O . LEU A 1 91 ? 6.712 0.683 -14.576 1.00 83.38 91 LEU A O 1
ATOM 758 N N . HIS A 1 92 ? 7.242 1.331 -16.659 1.00 77.19 92 HIS A N 1
ATOM 759 C CA . HIS A 1 92 ? 6.610 2.660 -16.587 1.00 77.19 92 HIS A CA 1
ATOM 760 C C . HIS A 1 92 ? 5.299 2.791 -17.365 1.00 77.19 92 HIS A C 1
ATOM 762 O O . HIS A 1 92 ? 4.611 3.798 -17.203 1.00 77.19 92 HIS A O 1
ATOM 768 N N . THR A 1 93 ? 4.982 1.847 -18.249 1.00 80.31 93 THR A N 1
ATOM 769 C CA . THR A 1 93 ? 3.868 2.008 -19.193 1.00 80.31 93 THR A CA 1
ATOM 770 C C . THR A 1 93 ? 2.600 1.264 -18.796 1.00 80.31 93 THR A C 1
ATOM 772 O O . THR A 1 93 ? 1.602 1.456 -19.480 1.00 80.31 93 THR A O 1
ATOM 775 N N . ASP A 1 94 ? 2.611 0.493 -17.695 1.00 62.75 94 ASP A N 1
ATOM 776 C CA . ASP A 1 94 ? 1.453 -0.296 -17.227 1.00 62.75 94 ASP A CA 1
ATOM 777 C C . ASP A 1 94 ? 0.761 -1.016 -18.408 1.00 62.75 94 ASP A C 1
ATOM 779 O O . ASP A 1 94 ? -0.460 -1.025 -18.539 1.00 62.75 94 ASP A O 1
ATOM 783 N N . VAL A 1 95 ? 1.561 -1.560 -19.338 1.00 47.09 95 VAL A N 1
ATOM 784 C CA . VAL A 1 95 ? 1.052 -2.340 -20.476 1.00 47.09 95 VAL A CA 1
ATOM 785 C C . VAL A 1 95 ? 0.831 -3.763 -19.984 1.00 47.09 95 VAL A C 1
ATOM 787 O O . VAL A 1 95 ? 1.619 -4.655 -20.290 1.00 47.09 95 VAL A O 1
ATOM 790 N N . ASP A 1 96 ? -0.221 -3.929 -19.189 1.00 46.97 96 ASP A N 1
ATOM 791 C CA . ASP A 1 96 ? -0.921 -5.194 -18.960 1.00 46.97 96 ASP A CA 1
ATOM 792 C C . ASP A 1 96 ? -2.396 -5.034 -19.373 1.00 46.97 96 ASP A C 1
ATOM 794 O O . ASP A 1 96 ? -3.020 -4.006 -19.013 1.00 46.97 96 ASP A O 1
#

InterPro domains:
  IPR001647 DNA-binding HTH domain, TetR-type [PF00440] (14-55)
  IPR001647 DNA-binding HTH domain, TetR-type [PR00455] (11-24)
  IPR001647 DNA-binding HTH domain, TetR-type [PR00455] (32-55)
  IPR001647 DNA-binding HTH domain, TetR-type [PS50977] (5-65)
  IPR009057 Homedo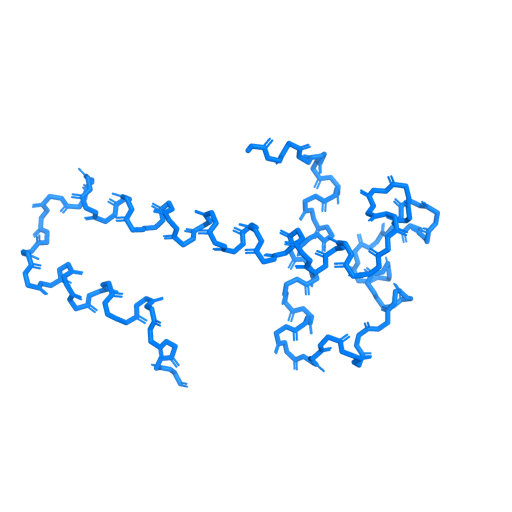main-like superfamily [SSF46689] (10-67)

Sequence (96 aa):
NLTLPTRALKVVNTSIELFHRRGFHIVGVDRLVKESEITKATFYNYFHSKERLIEICLMVQKERLQEKVIAMVEYDHDTSTIDKLKKLYVLHTDVD

pLDDT: mean 91.25, std 10.17, range [46.97, 98.5]

Secondary structure (DSSP, 8-state):
-----HHHHHHHHHHHHHHHHH-TTT--HHHHHHHTT--HHHHHHHHSSHHHHHHHHHHHHHHHHHHHHHHHHHT--SS-HHHHHHHHHHHHH---

Foldseek 3Di:
DDDADPLLVLLLVQVLVCCVVPNLVRDDPVNSCVSSVHDPVVVCVRQVDSVSSVVVSVVVVVVVLVVVLCCLVPPVPPDDPVVNVVVNCCSPPVPD